Protein AF-A0A067RL85-F1 (afdb_monomer_lite)

Foldseek 3Di:
DDDDDDDDDADAPPDDDDPPPDDDDPPDPDPPVPPDALVNVVCCCVPPVVVPDDPPYDYDDDPDPSVDDDPLDQDDLPDDLVSNCVSCVVVVHDDDSVDDSVVD

Sequence (104 aa):
MLWEKTDYGSRWIACWFPSRCGTEACSEIGDYHGQMNSTNFEKWVREKMLQNLPPSSVVVLDNVPYHSVQADKAPSKYSVKSEMISWLQRHGVFCDPAMRKGQL

pLDDT: mean 71.79, std 23.24, range [24.53, 96.0]

InterPro domains:
  IPR036397 Ribonuclease H superfamily [G3DSA:3.30.420.10] (4-97)

Structure (mmCIF, N/CA/C/O backbone):
data_AF-A0A067RL85-F1
#
_entry.id   AF-A0A067RL85-F1
#
loop_
_atom_site.group_PDB
_atom_site.id
_atom_site.type_symbol
_atom_site.label_atom_id
_atom_site.label_alt_id
_atom_site.label_comp_id
_atom_site.label_asym_id
_atom_site.label_entity_id
_atom_site.label_seq_id
_atom_site.pdbx_PDB_ins_code
_atom_site.Cartn_x
_atom_site.Cartn_y
_atom_site.Cartn_z
_atom_site.occupancy
_atom_site.B_iso_or_equiv
_atom_site.auth_seq_id
_atom_site.auth_comp_id
_atom_site.auth_asym_id
_atom_site.auth_atom_id
_atom_site.pdbx_PDB_model_num
ATOM 1 N N . MET A 1 1 ? -21.111 18.782 11.150 1.00 24.53 1 MET A N 1
ATOM 2 C CA . MET A 1 1 ? -22.517 18.577 10.741 1.00 24.53 1 MET A 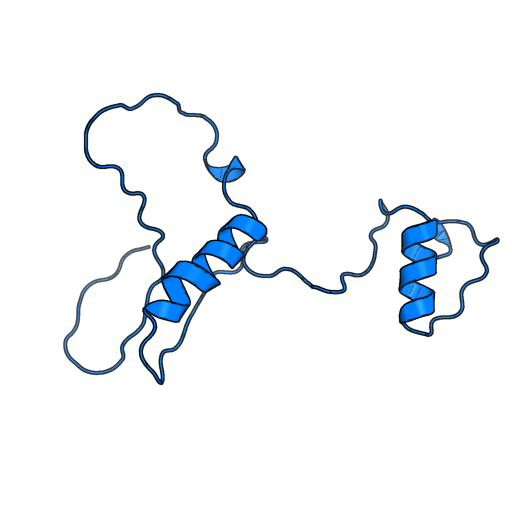CA 1
ATOM 3 C C . MET A 1 1 ? -23.321 18.353 12.023 1.00 24.53 1 MET A C 1
ATOM 5 O O . MET A 1 1 ? -22.821 17.638 12.882 1.00 24.53 1 MET A O 1
ATOM 9 N N . LEU A 1 2 ? -24.449 19.053 12.207 1.00 33.91 2 LEU A N 1
ATOM 10 C CA . LEU A 1 2 ? -25.366 18.909 13.358 1.00 33.91 2 LEU A CA 1
ATOM 11 C C . LEU A 1 2 ? -25.943 17.483 13.436 1.00 33.91 2 LEU A C 1
ATOM 13 O O . LEU A 1 2 ? -26.063 16.858 12.388 1.00 33.91 2 LEU A O 1
ATOM 17 N N . TRP A 1 3 ? -26.313 16.998 14.632 1.00 30.61 3 TRP A N 1
ATOM 18 C CA . TRP A 1 3 ? -27.711 16.682 15.002 1.00 30.61 3 TRP A CA 1
ATOM 19 C C . TRP A 1 3 ? -27.867 16.196 16.461 1.00 30.61 3 TRP A C 1
ATOM 21 O O . TRP A 1 3 ? -26.931 15.680 17.071 1.00 30.61 3 TRP A O 1
ATOM 31 N N . GLU A 1 4 ? -29.064 16.459 16.997 1.00 27.89 4 GLU A N 1
ATOM 32 C CA . GLU A 1 4 ? -29.550 16.308 18.379 1.00 27.89 4 GLU A CA 1
ATOM 33 C C . GLU A 1 4 ? -29.794 14.857 18.853 1.00 27.89 4 GLU A C 1
ATOM 35 O O . GLU A 1 4 ? -29.834 13.912 18.070 1.00 27.89 4 GLU A O 1
ATOM 40 N N . LYS A 1 5 ? -29.983 14.707 20.177 1.00 36.88 5 LYS A N 1
ATOM 41 C CA . LYS A 1 5 ? -30.340 13.466 20.893 1.00 36.88 5 LYS A CA 1
ATOM 42 C C . LYS A 1 5 ? -31.723 12.931 20.501 1.00 36.88 5 LYS A C 1
ATOM 44 O O . LYS A 1 5 ? -32.673 13.705 20.504 1.00 36.88 5 LYS A O 1
ATOM 49 N N . THR A 1 6 ? -31.868 11.602 20.459 1.00 37.25 6 THR A N 1
ATOM 50 C CA . THR A 1 6 ? -33.096 10.917 20.915 1.00 37.25 6 THR A CA 1
ATOM 51 C C . THR A 1 6 ? -32.797 9.587 21.616 1.00 37.25 6 THR A C 1
ATOM 53 O O . THR A 1 6 ? -31.825 8.898 21.304 1.00 37.25 6 THR A O 1
ATOM 56 N N . ASP A 1 7 ? -33.657 9.278 22.585 1.00 48.41 7 ASP A N 1
ATOM 57 C CA . ASP A 1 7 ? -33.704 8.108 23.463 1.00 48.41 7 ASP A CA 1
ATOM 58 C C . ASP A 1 7 ? -33.831 6.754 22.731 1.00 48.41 7 ASP A C 1
ATOM 60 O O . ASP A 1 7 ? -34.538 6.635 21.737 1.00 48.41 7 ASP A O 1
ATOM 64 N N . TYR A 1 8 ? -33.169 5.736 23.296 1.00 41.59 8 TYR A N 1
ATOM 65 C CA . TYR A 1 8 ? -33.234 4.292 23.007 1.00 41.59 8 TYR A CA 1
ATOM 66 C C . TYR A 1 8 ? -33.001 3.789 21.563 1.00 41.59 8 TYR A C 1
ATOM 68 O O . TYR A 1 8 ? -33.853 3.856 20.687 1.00 41.59 8 TYR A O 1
ATOM 76 N N . GLY A 1 9 ? -31.895 3.046 21.399 1.00 42.91 9 GLY A N 1
ATOM 77 C CA . GLY A 1 9 ? -31.932 1.817 20.597 1.00 42.91 9 GLY A CA 1
ATOM 78 C C . GLY A 1 9 ? -31.312 1.834 19.200 1.00 42.91 9 GLY A C 1
ATOM 79 O O . GLY A 1 9 ? -31.847 1.179 18.321 1.00 42.91 9 GLY A O 1
ATOM 80 N N . SER A 1 10 ? -30.186 2.515 18.974 1.00 38.88 10 SER A N 1
ATOM 81 C CA . SER A 1 10 ? -29.195 2.169 17.931 1.00 38.88 10 SER A CA 1
ATOM 82 C C . SER A 1 10 ? -27.930 2.977 18.191 1.00 38.88 10 SER A C 1
ATOM 84 O O . SER A 1 10 ? -27.902 4.193 18.014 1.00 38.88 10 SER A O 1
ATOM 86 N N . ARG A 1 11 ? -26.894 2.314 18.708 1.00 41.62 11 ARG A N 1
ATOM 87 C CA . ARG A 1 11 ? -25.649 2.967 19.118 1.00 41.62 11 ARG A CA 1
ATOM 88 C C . ARG A 1 11 ? -24.794 3.237 17.877 1.00 41.62 11 ARG A C 1
ATOM 90 O O . ARG A 1 11 ? -23.938 2.438 17.522 1.00 41.62 11 ARG A O 1
AT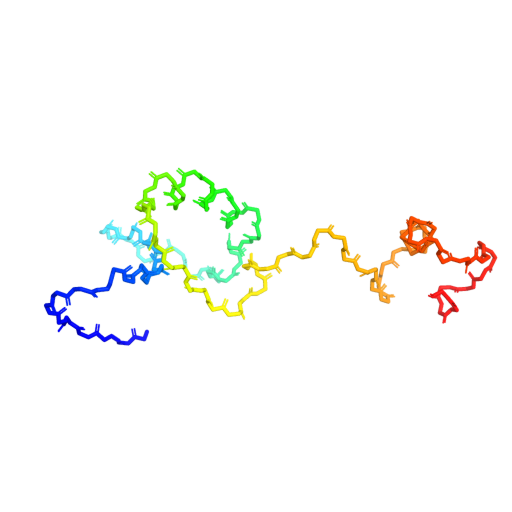OM 97 N N . TRP A 1 12 ? -25.051 4.357 17.213 1.00 37.91 12 TRP A N 1
ATOM 98 C CA . TRP A 1 12 ? -24.181 4.889 16.168 1.00 37.91 12 TRP A CA 1
ATOM 99 C C . TRP A 1 12 ? -22.990 5.580 16.828 1.00 37.91 12 TRP A C 1
ATOM 101 O O . TRP A 1 12 ? -23.170 6.512 17.612 1.00 37.91 12 TRP A O 1
ATOM 111 N N . ILE A 1 13 ? -21.767 5.136 16.533 1.00 45.88 13 ILE A N 1
ATOM 112 C CA . ILE A 1 13 ? -20.578 5.917 16.877 1.00 45.88 13 ILE A CA 1
ATOM 113 C C . ILE A 1 13 ? -20.334 6.871 15.714 1.00 45.88 13 ILE A C 1
ATOM 115 O O . ILE A 1 13 ? -19.748 6.498 14.702 1.00 45.88 13 ILE A O 1
ATOM 119 N N . ALA A 1 14 ? -20.799 8.111 15.860 1.00 38.94 14 ALA A N 1
ATOM 120 C CA . ALA A 1 14 ? -20.278 9.206 15.060 1.00 38.94 14 ALA A CA 1
ATOM 121 C C . ALA A 1 14 ? -18.828 9.440 15.507 1.00 38.94 14 ALA A C 1
ATOM 123 O O . ALA A 1 14 ? -18.575 9.950 16.601 1.00 38.94 14 ALA A O 1
ATOM 124 N N . CYS A 1 15 ? -17.865 9.005 14.696 1.00 46.91 15 CYS A N 1
ATOM 125 C CA . CYS A 1 15 ? -16.454 9.258 14.954 1.00 46.91 15 CYS A CA 1
ATOM 126 C C . CYS A 1 15 ? -16.138 10.734 14.689 1.00 46.91 15 CYS A C 1
ATOM 128 O O . CYS A 1 15 ? -15.734 11.110 13.595 1.00 46.91 15 CYS A O 1
ATOM 130 N N . TRP A 1 16 ? -16.304 11.576 15.709 1.00 43.38 16 TRP A N 1
ATOM 131 C CA . TRP A 1 16 ? -15.607 12.856 15.778 1.00 43.38 16 TRP A CA 1
ATOM 132 C C . TRP A 1 16 ? -14.235 12.621 16.416 1.00 43.38 16 TRP A C 1
ATOM 134 O O . TRP A 1 16 ? -14.148 12.099 17.529 1.00 43.38 16 TRP A O 1
ATOM 144 N N . PHE A 1 17 ? -13.159 12.982 15.710 1.00 47.12 17 PHE A N 1
ATOM 145 C CA . PHE A 1 17 ? -11.830 13.091 16.312 1.00 47.12 17 PHE A CA 1
ATOM 146 C C . PHE A 1 17 ? -11.903 14.166 17.408 1.00 47.12 17 PHE A C 1
ATOM 148 O O . PHE A 1 17 ? -12.186 15.319 17.083 1.00 47.12 17 PHE A O 1
ATOM 155 N N . PRO A 1 18 ? -11.650 13.852 18.693 1.00 36.56 18 PRO A N 1
ATOM 156 C CA . PRO A 1 18 ? -11.552 14.894 19.692 1.00 36.56 18 PRO A CA 1
ATOM 157 C C . PRO A 1 18 ? -10.246 15.649 19.451 1.00 36.56 18 PRO A C 1
ATOM 159 O O . PRO A 1 18 ? -9.170 15.179 19.824 1.00 36.56 18 PRO A O 1
ATOM 162 N N . SER A 1 19 ? -10.334 16.852 18.882 1.00 40.59 19 SER A N 1
ATOM 163 C CA . SER A 1 19 ? -9.364 17.892 19.210 1.00 40.59 19 SER A CA 1
ATOM 164 C C . SER A 1 19 ? -9.519 18.135 20.703 1.00 40.59 19 SER A C 1
ATOM 166 O O . SER A 1 19 ? -10.439 18.822 21.144 1.00 40.59 19 SER A O 1
ATOM 168 N N . ARG A 1 20 ? -8.643 17.545 21.516 1.00 36.72 20 ARG A N 1
ATOM 169 C CA . ARG A 1 20 ? -8.476 18.001 22.893 1.00 36.72 20 ARG A CA 1
ATOM 170 C C . ARG A 1 20 ? -7.8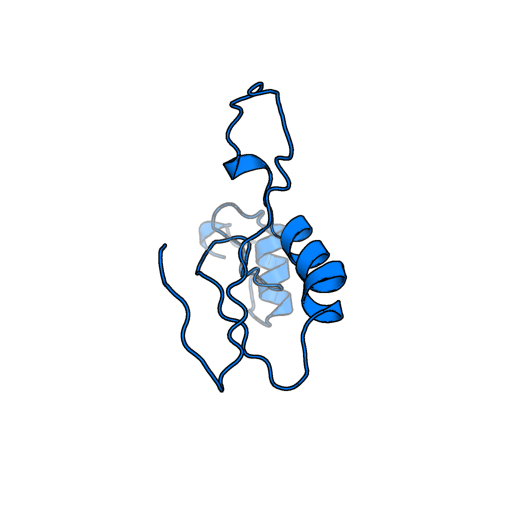02 19.374 22.822 1.00 36.72 20 ARG A C 1
ATOM 172 O O . ARG A 1 20 ? -6.604 19.480 23.030 1.00 36.72 20 ARG A O 1
ATOM 179 N N . CYS A 1 21 ? -8.568 20.410 22.492 1.00 34.38 21 CYS A N 1
ATOM 180 C CA . CYS A 1 21 ? -8.181 21.788 22.752 1.00 34.38 21 CYS A CA 1
ATOM 181 C C . CYS A 1 21 ? -8.832 22.177 24.079 1.00 34.38 21 CYS A C 1
ATOM 183 O O . CYS A 1 21 ? -9.946 22.693 24.132 1.00 34.38 21 CYS A O 1
ATOM 185 N N . GLY A 1 22 ? -8.171 21.788 25.168 1.00 37.59 22 GLY A N 1
ATOM 186 C CA . GLY A 1 22 ? -8.422 22.358 26.480 1.00 37.59 22 GLY A CA 1
ATOM 187 C C . GLY A 1 22 ? -7.521 23.574 26.627 1.00 37.59 22 GLY A C 1
ATOM 188 O O . GLY A 1 22 ? -6.310 23.404 26.669 1.00 37.59 22 GLY A O 1
ATOM 189 N N . THR A 1 23 ? -8.146 24.751 26.674 1.00 37.78 23 THR A N 1
ATOM 190 C CA . THR A 1 23 ? -7.634 26.034 27.190 1.00 37.78 23 THR A CA 1
ATOM 191 C C . THR A 1 23 ? -6.337 26.601 26.587 1.00 37.78 23 THR A C 1
ATOM 193 O O . THR A 1 23 ? -5.245 26.108 26.833 1.00 37.78 23 THR A O 1
ATOM 196 N N . GLU A 1 24 ? -6.513 27.737 25.898 1.00 41.00 24 GLU A N 1
ATOM 197 C CA . GLU A 1 24 ? -5.584 28.880 25.814 1.00 41.00 24 GLU A CA 1
ATOM 198 C C . GLU A 1 24 ? -4.217 28.669 25.136 1.00 41.00 24 GLU A C 1
ATOM 200 O O . GLU A 1 24 ? -3.188 28.580 25.791 1.00 41.00 24 GLU A O 1
ATOM 205 N N . ALA A 1 25 ? -4.215 28.698 23.797 1.00 29.67 25 ALA A N 1
ATOM 206 C CA . ALA A 1 25 ? -3.283 29.480 22.966 1.00 29.67 25 ALA A CA 1
ATOM 207 C C . ALA A 1 25 ? -3.612 29.248 21.480 1.00 29.67 25 ALA A C 1
ATOM 209 O O . ALA A 1 25 ? -3.376 28.176 20.927 1.00 29.67 25 ALA A O 1
ATOM 210 N N . CYS A 1 26 ? -4.178 30.261 20.819 1.00 43.06 26 CYS A N 1
ATOM 211 C CA . CYS A 1 26 ? -4.276 30.308 19.361 1.00 43.06 26 CYS A CA 1
ATOM 212 C C . CYS A 1 26 ? -2.918 30.757 18.804 1.00 43.06 26 CYS A C 1
ATOM 214 O O . CYS A 1 26 ? -2.665 31.946 18.641 1.00 43.06 26 CYS A O 1
ATOM 216 N N . SER A 1 27 ? -2.028 29.798 18.581 1.00 40.00 27 SER A N 1
ATOM 217 C CA . SER A 1 27 ? -0.764 29.955 17.852 1.00 40.00 27 SER A CA 1
ATOM 218 C C . SER A 1 27 ? -0.260 28.530 17.615 1.00 40.00 27 SER A C 1
ATOM 220 O O . SER A 1 27 ? 0.176 27.884 18.556 1.00 40.00 27 SER A O 1
ATOM 222 N N . GLU A 1 28 ? -0.430 27.896 16.462 1.00 38.31 28 GLU A N 1
ATOM 223 C CA . GLU A 1 28 ? -0.123 28.370 15.119 1.00 38.31 28 GLU A CA 1
ATOM 224 C C . GLU A 1 28 ? -1.217 27.934 14.134 1.00 38.31 28 GLU A C 1
ATOM 226 O O . GLU A 1 28 ? -1.596 26.765 14.052 1.00 38.31 28 GLU A O 1
ATOM 231 N N . ILE A 1 29 ? -1.706 28.893 13.348 1.00 42.00 29 ILE A N 1
ATOM 232 C CA . ILE A 1 29 ? -2.545 28.668 12.169 1.00 42.00 29 ILE A CA 1
ATOM 233 C C . ILE A 1 29 ? -1.617 28.143 11.063 1.00 42.00 29 ILE A C 1
ATOM 235 O O . ILE A 1 29 ? -1.232 28.861 10.146 1.00 42.00 29 ILE A O 1
ATOM 239 N N . GLY A 1 30 ? -1.172 26.900 11.208 1.00 38.75 30 GLY A N 1
ATOM 240 C CA . GLY A 1 30 ? -0.495 26.138 10.170 1.00 38.75 30 GLY A CA 1
ATOM 241 C C . GLY A 1 30 ? -1.446 25.047 9.717 1.00 38.75 30 GLY A C 1
ATOM 242 O O . GLY A 1 30 ? -1.762 24.170 10.512 1.00 38.75 30 GLY A O 1
ATOM 243 N N . ASP A 1 31 ? -1.945 25.165 8.488 1.00 38.81 31 ASP A N 1
ATOM 244 C CA . ASP A 1 31 ? -2.739 24.179 7.746 1.00 38.81 31 ASP A CA 1
ATOM 245 C C . ASP A 1 31 ? -2.899 22.806 8.443 1.00 38.81 31 ASP A C 1
ATOM 247 O O . ASP A 1 31 ? -2.089 21.885 8.294 1.00 38.81 31 ASP A O 1
ATOM 251 N N . TYR A 1 32 ? -3.980 22.672 9.219 1.00 47.84 32 TYR A N 1
ATOM 252 C CA . TYR A 1 32 ? -4.311 21.452 9.958 1.00 47.84 32 TYR A CA 1
ATOM 253 C C . TYR A 1 32 ? -4.602 20.265 9.018 1.00 47.84 32 TYR A C 1
ATOM 255 O O . TYR A 1 32 ? -4.608 19.115 9.462 1.00 47.84 32 TYR A O 1
ATOM 263 N N . HIS A 1 33 ? -4.799 20.505 7.713 1.00 51.22 33 HIS A N 1
ATOM 264 C CA . HIS A 1 33 ? -4.983 19.444 6.724 1.00 51.22 33 HIS A CA 1
ATOM 265 C C . HIS A 1 33 ? -3.687 18.676 6.421 1.00 51.22 33 HIS A C 1
ATOM 267 O O . HIS A 1 33 ? -3.754 17.596 5.837 1.00 51.22 33 HIS A O 1
ATOM 273 N N . GLY A 1 34 ? -2.521 19.167 6.857 1.00 52.19 34 GLY A N 1
ATOM 274 C CA . GLY A 1 34 ? -1.233 18.497 6.654 1.00 52.19 34 GLY A CA 1
ATOM 275 C C . GLY A 1 34 ? -0.880 17.405 7.675 1.00 52.19 34 GLY A C 1
ATOM 276 O O . GLY A 1 34 ? 0.021 16.608 7.420 1.00 52.19 34 GLY A O 1
ATOM 277 N N . GLN A 1 35 ? -1.551 17.343 8.833 1.00 59.31 35 GLN A N 1
ATOM 278 C CA . GLN A 1 35 ? -1.109 16.479 9.946 1.00 59.31 35 GLN A CA 1
ATOM 279 C C . GLN A 1 35 ? -1.770 15.089 9.980 1.00 59.31 35 GLN A C 1
ATOM 281 O O . GLN A 1 35 ? -1.241 14.169 10.615 1.00 59.31 35 GLN A O 1
ATOM 286 N N . MET A 1 36 ? -2.897 14.897 9.285 1.00 69.88 36 MET A N 1
ATOM 287 C CA . MET A 1 36 ? -3.601 13.613 9.258 1.00 69.88 36 MET A CA 1
ATOM 288 C C . MET A 1 36 ? -3.271 12.817 7.993 1.00 69.88 36 MET A C 1
ATOM 290 O O . MET A 1 36 ? -3.556 13.242 6.877 1.00 69.88 36 MET A O 1
ATOM 294 N N . ASN A 1 37 ? -2.682 11.635 8.174 1.00 82.12 37 ASN A N 1
ATOM 295 C CA . ASN A 1 37 ? -2.356 10.696 7.103 1.00 82.12 37 ASN A CA 1
ATOM 296 C C . ASN A 1 37 ? -2.866 9.287 7.441 1.00 82.12 37 ASN A C 1
ATOM 298 O O . ASN A 1 37 ? -3.340 9.027 8.550 1.00 82.12 37 ASN A O 1
ATOM 302 N N . SER A 1 38 ? -2.760 8.370 6.480 1.00 82.69 38 SER A N 1
ATOM 303 C CA . SER A 1 38 ? -3.237 6.994 6.630 1.00 82.69 38 SER A CA 1
ATOM 304 C C . SER A 1 38 ? -2.603 6.252 7.803 1.00 82.69 38 SER A C 1
ATOM 306 O O . SER A 1 38 ? -3.292 5.515 8.499 1.00 82.69 38 SER A O 1
ATOM 308 N N . THR A 1 39 ? -1.314 6.474 8.062 1.00 85.94 39 THR A N 1
ATOM 309 C CA . THR A 1 39 ? -0.580 5.827 9.157 1.00 85.94 39 THR A CA 1
ATOM 310 C C . THR A 1 39 ? -1.117 6.264 10.518 1.00 85.94 39 THR A C 1
ATOM 312 O O . THR A 1 39 ? -1.371 5.435 11.392 1.00 85.94 39 THR A O 1
ATOM 315 N N . ASN A 1 40 ? -1.339 7.569 10.694 1.00 83.69 40 ASN A N 1
ATOM 316 C CA . ASN A 1 40 ? -1.909 8.120 11.923 1.00 83.69 40 ASN A CA 1
ATOM 317 C C . ASN A 1 40 ? -3.354 7.645 12.123 1.00 83.69 40 ASN A C 1
ATOM 319 O O . ASN A 1 40 ? -3.735 7.288 13.240 1.00 83.69 40 ASN A O 1
ATOM 323 N N . PHE A 1 41 ? -4.136 7.589 11.040 1.00 85.38 41 PHE A N 1
ATOM 324 C CA . PHE A 1 41 ? -5.491 7.047 11.064 1.00 85.38 41 PHE A CA 1
ATOM 325 C C . PHE A 1 41 ? -5.505 5.580 11.501 1.00 85.38 41 PHE A C 1
ATOM 327 O O . PHE A 1 41 ? -6.203 5.226 12.449 1.00 85.38 41 PHE A O 1
ATOM 334 N N . GLU A 1 42 ? -4.690 4.739 10.867 1.00 87.62 42 GLU A N 1
ATOM 335 C CA . GLU A 1 42 ? -4.601 3.315 11.173 1.00 87.62 42 GLU A CA 1
ATOM 336 C C . GLU A 1 42 ? -4.198 3.072 12.632 1.00 87.62 42 GLU A C 1
ATOM 338 O O . GLU A 1 42 ? -4.825 2.266 13.328 1.00 87.62 42 GLU A O 1
ATOM 343 N N . LYS A 1 43 ? -3.192 3.808 13.123 1.00 86.94 43 LYS A N 1
ATOM 344 C CA . LYS A 1 43 ? -2.762 3.737 14.522 1.00 86.94 43 LYS A CA 1
ATOM 345 C C . LYS A 1 43 ? -3.912 4.065 15.472 1.00 86.94 43 LYS A C 1
ATOM 347 O O . LYS A 1 43 ? -4.169 3.316 16.412 1.00 86.94 43 LYS A O 1
ATOM 352 N N . TRP A 1 44 ? -4.638 5.150 15.211 1.00 86.81 44 TRP A N 1
ATOM 353 C CA . TRP A 1 44 ? -5.782 5.546 16.029 1.00 86.81 44 TRP A CA 1
ATOM 354 C C . TRP A 1 44 ? -6.912 4.505 16.000 1.00 86.81 44 TRP A C 1
ATOM 356 O O . TRP A 1 44 ? -7.457 4.170 17.055 1.00 86.81 44 TRP A O 1
ATOM 366 N N . VAL A 1 45 ? -7.224 3.937 14.829 1.00 88.19 45 VAL A N 1
ATOM 367 C CA . VAL A 1 45 ? -8.239 2.881 14.706 1.00 88.19 45 VAL A CA 1
ATOM 368 C C . VAL A 1 45 ? -7.858 1.676 15.570 1.00 88.19 45 VAL A C 1
ATOM 370 O O . VAL A 1 45 ? -8.659 1.226 16.390 1.00 88.19 45 VAL A O 1
ATOM 373 N N . ARG A 1 46 ? -6.619 1.188 15.446 1.00 88.06 46 ARG A N 1
ATOM 374 C CA . ARG A 1 46 ? -6.134 0.000 16.168 1.00 88.06 46 ARG A CA 1
ATOM 375 C C . ARG A 1 46 ? -6.040 0.215 17.678 1.00 88.06 46 ARG A C 1
ATOM 377 O O . ARG A 1 46 ? -6.472 -0.639 18.452 1.00 88.06 46 ARG A O 1
ATOM 384 N N . GLU A 1 47 ? -5.463 1.339 18.097 1.00 87.38 47 GLU A N 1
ATOM 385 C CA . GLU A 1 47 ? -5.110 1.579 19.500 1.00 87.38 47 GLU A CA 1
ATOM 386 C C . GLU A 1 47 ? -6.240 2.206 20.318 1.00 87.38 47 GLU A C 1
ATOM 388 O O . GLU A 1 47 ? -6.266 2.049 21.539 1.00 87.38 47 GLU A O 1
ATOM 393 N N . LYS A 1 48 ? -7.147 2.960 19.684 1.00 82.88 48 LYS A N 1
ATOM 394 C CA . LYS A 1 48 ? -8.188 3.727 20.384 1.00 82.88 48 LYS A CA 1
ATOM 395 C C . LYS A 1 48 ? -9.583 3.301 19.977 1.00 82.88 48 LYS A C 1
ATOM 397 O O . LYS A 1 48 ? -10.385 3.001 20.853 1.00 82.88 48 LYS A O 1
ATOM 402 N N . MET A 1 49 ? -9.885 3.261 18.685 1.00 86.75 49 MET A N 1
ATOM 403 C CA . MET A 1 49 ? -11.254 3.010 18.241 1.00 86.75 49 MET A CA 1
ATOM 404 C C . MET A 1 49 ? -11.699 1.574 18.536 1.00 86.75 49 MET A C 1
ATOM 406 O O . MET A 1 49 ? -12.680 1.376 19.246 1.00 86.75 49 MET A O 1
ATOM 410 N N . LEU A 1 50 ? -10.953 0.579 18.045 1.00 86.75 50 LEU A N 1
ATOM 411 C CA . LEU A 1 50 ? -11.321 -0.835 18.168 1.00 86.75 50 LEU A CA 1
ATOM 412 C C . LEU A 1 50 ? -11.341 -1.316 19.624 1.00 86.75 50 LEU A C 1
ATOM 414 O O . LEU A 1 50 ? -12.194 -2.117 19.984 1.00 86.75 50 LEU A O 1
ATOM 418 N N . GLN A 1 51 ? -10.458 -0.784 20.474 1.00 83.69 51 GLN A N 1
ATOM 419 C CA . GLN A 1 51 ? -10.416 -1.122 21.905 1.00 83.69 51 GLN A CA 1
ATOM 420 C C . GLN A 1 51 ? -11.656 -0.645 22.674 1.00 83.69 51 GLN A C 1
ATOM 422 O O . GLN A 1 51 ? -11.973 -1.186 23.728 1.00 83.69 51 GLN A O 1
ATOM 427 N N . ASN A 1 52 ? -12.350 0.375 22.163 1.00 82.00 52 ASN A N 1
ATOM 428 C CA . ASN A 1 52 ? -13.517 0.976 22.809 1.00 82.00 52 ASN A CA 1
ATOM 429 C C . ASN A 1 52 ? -14.825 0.683 22.058 1.00 82.00 52 ASN A C 1
ATOM 431 O O . ASN A 1 52 ? -15.866 1.224 22.431 1.00 82.00 52 ASN A O 1
ATOM 435 N N . LEU A 1 53 ? -14.785 -0.140 21.003 1.00 85.12 53 LEU A N 1
ATOM 436 C CA . LEU A 1 53 ? -15.941 -0.445 20.167 1.00 85.12 53 LEU A CA 1
ATOM 437 C C . LEU A 1 53 ? -16.746 -1.602 20.783 1.00 85.12 53 LEU A C 1
ATOM 439 O O . LEU A 1 53 ? -16.238 -2.723 20.856 1.00 85.12 53 LEU A O 1
ATOM 443 N N . PRO A 1 54 ? -18.003 -1.381 21.212 1.00 87.81 54 PRO A N 1
ATOM 444 C CA . PRO A 1 54 ? -18.845 -2.467 21.697 1.00 87.81 54 PRO A CA 1
ATOM 445 C C . PRO A 1 54 ? -19.127 -3.500 20.594 1.00 87.81 54 PRO A C 1
ATOM 447 O O . PRO A 1 54 ? -19.170 -3.135 19.411 1.00 87.81 54 PRO A O 1
ATOM 450 N N . PRO A 1 55 ? -19.408 -4.766 20.950 1.00 87.19 55 PRO A N 1
ATOM 451 C CA . PRO A 1 55 ? -19.892 -5.756 19.993 1.00 87.19 55 PRO A CA 1
ATOM 452 C C . PRO A 1 55 ? -21.122 -5.255 19.222 1.00 87.19 55 PRO A C 1
ATOM 454 O O . PRO A 1 55 ? -21.930 -4.495 19.757 1.00 87.19 55 PRO A O 1
ATOM 457 N N . SER A 1 56 ? -21.265 -5.697 17.970 1.00 88.88 56 SER A N 1
ATOM 458 C CA . SER A 1 56 ? -22.391 -5.341 17.087 1.00 88.88 56 SER A CA 1
ATOM 459 C C . SER A 1 56 ? -22.539 -3.838 16.803 1.00 88.88 56 SER A C 1
ATOM 461 O O . SER A 1 56 ? -23.642 -3.353 16.558 1.00 88.88 56 SER A O 1
ATOM 463 N N . SER A 1 57 ? -21.434 -3.093 16.826 1.00 85.00 57 SER A N 1
ATOM 464 C CA . SER A 1 57 ? -21.419 -1.682 16.431 1.00 85.00 57 SER A CA 1
ATOM 465 C C . SER A 1 57 ? -21.234 -1.527 14.922 1.00 85.00 57 SER A C 1
ATOM 467 O O . SER A 1 57 ? -20.486 -2.280 14.299 1.00 85.00 57 SER A O 1
ATOM 469 N N . VAL A 1 58 ? -21.866 -0.503 14.348 1.00 86.81 58 VAL A N 1
ATOM 470 C CA . VAL A 1 58 ? -21.663 -0.096 12.952 1.00 86.81 58 VAL A CA 1
ATOM 471 C C . VAL A 1 58 ? -20.793 1.153 12.924 1.00 86.81 58 VAL A C 1
ATOM 473 O O . VAL A 1 58 ? -21.050 2.121 13.641 1.00 86.81 58 VAL A O 1
ATOM 476 N N . VAL A 1 59 ? -19.763 1.119 12.084 1.00 85.56 59 VAL A N 1
ATOM 477 C CA . VAL A 1 59 ? -18.840 2.231 11.863 1.00 85.56 59 VAL A CA 1
ATOM 478 C C . VAL A 1 59 ? -19.135 2.834 10.499 1.00 85.56 59 VAL A C 1
ATOM 480 O O . VAL A 1 59 ? -19.085 2.133 9.492 1.00 85.56 59 VAL A O 1
ATOM 483 N N . VAL A 1 60 ? -19.423 4.133 10.471 1.00 83.00 60 VAL A N 1
ATOM 484 C CA . VAL A 1 60 ? -19.633 4.899 9.239 1.00 83.00 60 VAL A CA 1
ATOM 485 C C . VAL A 1 60 ? -18.564 5.983 9.180 1.00 83.00 60 VAL A C 1
ATOM 487 O O . VAL A 1 60 ? -18.434 6.773 10.114 1.00 83.00 60 VAL A O 1
ATOM 490 N N . LEU A 1 61 ? -17.787 5.991 8.100 1.00 83.88 61 LEU A N 1
ATOM 491 C CA . LEU A 1 61 ? -16.730 6.966 7.831 1.00 83.88 61 LEU A CA 1
ATOM 492 C C . LEU A 1 61 ? -17.093 7.752 6.571 1.00 83.88 61 LEU A C 1
ATOM 494 O O . LEU A 1 61 ? -17.759 7.222 5.678 1.00 83.88 61 LEU A O 1
ATOM 498 N N . ASP A 1 62 ? -16.662 9.006 6.493 1.00 79.94 62 ASP A N 1
ATOM 499 C CA . ASP A 1 62 ? -16.727 9.776 5.258 1.00 79.94 62 ASP A CA 1
ATOM 500 C C . ASP A 1 62 ? -15.660 9.304 4.253 1.00 79.94 62 ASP A C 1
ATOM 502 O O . ASP A 1 62 ? -14.714 8.580 4.574 1.00 79.94 62 ASP A O 1
ATOM 506 N N . ASN A 1 63 ? -15.831 9.677 2.985 1.00 83.00 63 ASN A N 1
ATOM 507 C CA . ASN A 1 63 ? -14.900 9.298 1.926 1.00 83.00 63 ASN A CA 1
ATOM 508 C C . ASN A 1 63 ? -13.747 10.308 1.830 1.00 83.00 63 ASN A C 1
ATOM 510 O O . ASN A 1 63 ? -13.729 11.152 0.931 1.00 83.00 63 ASN A O 1
ATOM 514 N N . VAL A 1 64 ? -12.790 10.228 2.756 1.00 77.69 64 VAL A N 1
ATOM 515 C CA . VAL A 1 64 ? -11.544 11.010 2.704 1.00 77.69 64 VAL A CA 1
ATOM 516 C C . VAL A 1 64 ? -10.334 10.122 2.382 1.00 77.69 64 VAL A C 1
ATOM 518 O O . VAL A 1 64 ? -10.289 8.962 2.802 1.00 77.69 64 VAL A O 1
ATOM 521 N N . PRO A 1 65 ? -9.317 10.636 1.656 1.00 75.06 65 PRO A N 1
ATOM 522 C CA . PRO A 1 65 ? -8.258 9.805 1.068 1.00 75.06 65 PRO A CA 1
ATOM 523 C C . PRO A 1 65 ? -7.445 8.966 2.062 1.00 75.06 65 PRO A C 1
ATOM 525 O O . PRO A 1 65 ? -6.875 7.948 1.685 1.00 75.06 65 PRO A O 1
ATOM 528 N N . TYR A 1 66 ? -7.371 9.386 3.325 1.00 76.94 66 TYR A N 1
ATOM 529 C CA . TYR A 1 66 ? -6.628 8.682 4.371 1.00 76.94 66 TYR A CA 1
ATOM 530 C C . TYR A 1 66 ? -7.454 7.622 5.118 1.00 76.94 66 TYR A C 1
ATOM 532 O O . TYR A 1 66 ? -6.865 6.828 5.848 1.00 76.94 66 TYR A O 1
ATOM 540 N N . HIS A 1 67 ? -8.781 7.571 4.944 1.00 77.56 67 HIS A N 1
ATOM 541 C CA . HIS A 1 67 ? -9.620 6.518 5.538 1.00 77.56 67 HIS A CA 1
ATOM 542 C C . HIS A 1 67 ? -9.572 5.205 4.759 1.00 77.56 67 HIS A C 1
ATOM 544 O O . HIS A 1 67 ? -9.803 4.145 5.334 1.00 77.56 67 HIS A O 1
ATOM 550 N N . SER A 1 68 ? -9.252 5.266 3.466 1.00 78.94 68 SER A N 1
ATOM 551 C CA . SER A 1 68 ? -9.188 4.098 2.591 1.00 78.94 68 SER A CA 1
ATOM 552 C C . SER A 1 68 ? -7.872 4.088 1.826 1.00 78.94 68 SER A C 1
ATOM 554 O O . SER A 1 68 ? -7.713 4.787 0.827 1.00 78.94 68 SER A O 1
ATOM 556 N N . VAL A 1 69 ? -6.924 3.270 2.284 1.00 81.62 69 VAL A N 1
ATOM 557 C CA . VAL A 1 69 ? -5.691 2.988 1.541 1.00 81.62 69 VAL A CA 1
ATOM 558 C C . VAL A 1 69 ? -5.805 1.623 0.890 1.00 81.62 69 VAL A C 1
ATOM 560 O O . VAL A 1 69 ? -6.065 0.621 1.551 1.00 81.62 69 VAL A O 1
ATOM 563 N N . GLN A 1 70 ? -5.586 1.580 -0.421 1.00 83.62 70 GLN A N 1
ATOM 564 C CA . GLN A 1 70 ? -5.484 0.322 -1.146 1.00 83.62 70 GLN A CA 1
ATOM 565 C C . GLN A 1 70 ? -4.117 -0.311 -0.865 1.00 83.62 70 GLN A C 1
ATOM 567 O O . GLN A 1 70 ? -3.089 0.270 -1.207 1.00 83.62 70 GLN A O 1
ATOM 572 N N . ALA A 1 71 ? -4.116 -1.498 -0.252 1.00 82.69 71 ALA A N 1
ATOM 573 C CA . ALA A 1 71 ? -2.891 -2.210 0.116 1.00 82.69 71 ALA A CA 1
ATOM 574 C C . ALA A 1 71 ? -2.036 -2.598 -1.105 1.00 82.69 71 ALA A C 1
ATOM 576 O O . ALA A 1 71 ? -0.818 -2.461 -1.066 1.00 82.69 71 ALA A O 1
ATOM 577 N N . ASP A 1 72 ? -2.673 -3.026 -2.199 1.00 88.56 72 ASP A N 1
ATOM 578 C CA . ASP A 1 72 ? -2.005 -3.327 -3.472 1.00 88.56 72 ASP A CA 1
ATOM 579 C C . ASP A 1 72 ? -2.507 -2.386 -4.572 1.00 88.56 72 ASP A C 1
ATOM 581 O O . ASP A 1 72 ? -3.304 -2.746 -5.441 1.00 88.56 72 ASP A O 1
ATOM 585 N N . LYS A 1 73 ? -2.124 -1.111 -4.462 1.00 89.62 73 LYS A N 1
ATOM 586 C CA . LYS A 1 73 ? -2.526 -0.075 -5.413 1.00 89.62 73 LYS A CA 1
ATOM 587 C C . LYS A 1 73 ? -1.784 -0.246 -6.736 1.00 89.62 73 LYS A C 1
ATOM 589 O O . LYS A 1 73 ? -0.560 -0.358 -6.750 1.00 89.62 73 LYS A O 1
ATOM 594 N N . ALA A 1 74 ? -2.522 -0.179 -7.843 1.00 92.31 74 ALA A N 1
ATOM 595 C CA . ALA A 1 74 ? -1.914 -0.133 -9.165 1.00 92.31 74 ALA A CA 1
ATOM 596 C C . ALA A 1 74 ? -0.999 1.103 -9.303 1.00 92.31 74 ALA A C 1
ATOM 598 O O . ALA A 1 74 ? -1.362 2.201 -8.854 1.00 92.31 74 ALA A O 1
ATOM 599 N N . PRO A 1 75 ? 0.177 0.950 -9.925 1.00 93.19 75 PRO A N 1
ATOM 600 C CA . PRO A 1 75 ? 1.117 2.039 -10.106 1.00 93.19 75 PRO A CA 1
ATOM 601 C C . PRO A 1 75 ? 0.511 3.119 -11.005 1.00 93.19 75 PRO A C 1
ATOM 603 O O . PRO A 1 75 ? -0.293 2.857 -11.898 1.00 93.19 75 PRO A O 1
ATOM 606 N N . SER A 1 76 ? 0.888 4.370 -10.758 1.00 92.50 76 SER A N 1
ATOM 607 C CA . SER A 1 76 ? 0.384 5.513 -11.522 1.00 92.50 76 SER A CA 1
ATOM 608 C C . SER A 1 76 ? 1.284 5.823 -12.720 1.00 92.50 76 SER A C 1
ATOM 610 O O . SER A 1 76 ? 2.436 5.395 -12.776 1.00 92.50 76 SER A O 1
ATOM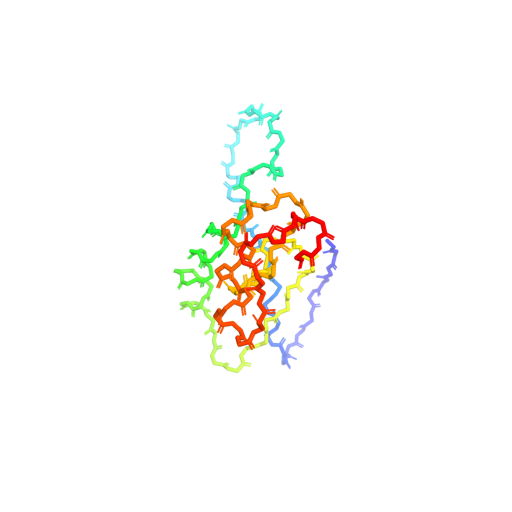 612 N N . LYS A 1 77 ? 0.836 6.701 -13.629 1.00 90.50 77 LYS A N 1
ATOM 613 C CA . LYS A 1 77 ? 1.698 7.243 -14.701 1.00 90.50 77 LYS A CA 1
ATOM 614 C C . LYS A 1 77 ? 2.968 7.938 -14.185 1.00 90.50 77 LYS A C 1
ATOM 616 O O . LYS A 1 77 ? 3.900 8.168 -14.955 1.00 90.50 77 LYS A O 1
ATOM 621 N N . TYR A 1 78 ? 3.026 8.277 -12.896 1.00 92.94 78 TYR A N 1
ATOM 622 C CA . TYR A 1 78 ? 4.192 8.865 -12.239 1.00 92.94 78 TYR A CA 1
ATOM 623 C C . TYR A 1 78 ? 5.100 7.821 -11.567 1.00 92.94 78 TYR A C 1
ATOM 625 O O . TYR A 1 78 ? 6.271 8.125 -11.364 1.00 92.94 78 TYR A O 1
ATOM 633 N N . SER A 1 79 ? 4.628 6.591 -11.322 1.00 93.38 79 SER A N 1
ATOM 634 C CA . SER A 1 79 ? 5.410 5.500 -10.711 1.00 93.38 79 SER A CA 1
ATOM 635 C C . SER A 1 79 ? 6.652 5.150 -11.529 1.00 93.38 79 SER A C 1
ATOM 637 O O . SER A 1 79 ? 6.712 5.391 -12.736 1.00 93.38 79 SER A O 1
ATOM 639 N N . VAL A 1 80 ? 7.677 4.588 -10.895 1.00 94.69 80 VAL A N 1
ATOM 640 C CA . VAL A 1 80 ? 8.901 4.202 -11.613 1.00 94.69 80 VAL A CA 1
ATOM 641 C C . VAL A 1 80 ? 8.657 2.950 -12.464 1.00 94.69 80 VAL A C 1
ATOM 643 O O . VAL A 1 80 ? 7.848 2.094 -12.117 1.00 94.69 80 VAL A O 1
ATOM 646 N N . LYS A 1 81 ? 9.357 2.815 -13.599 1.00 94.31 81 LYS A N 1
ATOM 647 C CA . LYS A 1 81 ? 9.150 1.691 -14.537 1.00 94.31 81 LYS A CA 1
ATOM 648 C C . LYS A 1 81 ? 9.319 0.321 -13.863 1.00 94.31 81 LYS A C 1
ATOM 650 O O . LYS A 1 81 ? 8.568 -0.602 -14.156 1.00 94.31 81 LYS A O 1
ATOM 655 N N . SER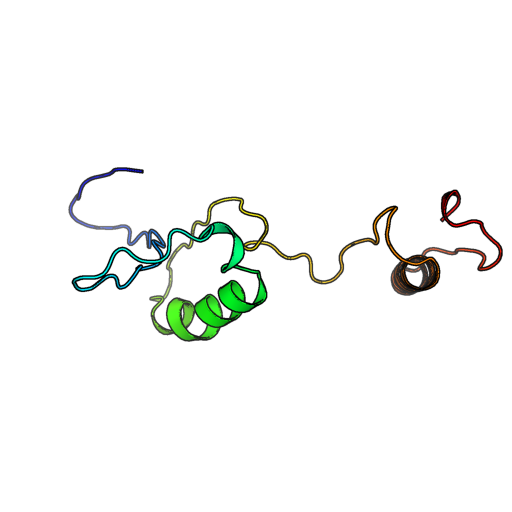 A 1 82 ? 10.289 0.192 -12.962 1.00 94.12 82 SER A N 1
ATOM 656 C CA . SER A 1 82 ? 10.532 -1.043 -12.210 1.00 94.12 82 SER A CA 1
ATOM 657 C C . SER A 1 82 ? 9.358 -1.426 -11.306 1.00 94.12 82 SER A C 1
ATOM 659 O O . SER A 1 82 ? 9.015 -2.602 -11.231 1.00 94.12 82 SER A O 1
ATOM 661 N N . GLU A 1 83 ? 8.715 -0.451 -10.663 1.00 94.00 83 GLU A N 1
ATOM 662 C CA . GLU A 1 83 ? 7.514 -0.644 -9.841 1.00 94.00 83 GLU A CA 1
ATOM 663 C C . GLU A 1 83 ? 6.337 -1.106 -10.706 1.00 94.00 83 GLU A C 1
ATOM 665 O O . GLU A 1 83 ? 5.651 -2.056 -10.339 1.00 94.00 83 GLU A O 1
ATOM 670 N N . MET A 1 84 ? 6.167 -0.508 -11.894 1.00 95.56 84 MET A N 1
ATOM 671 C CA . MET A 1 84 ? 5.150 -0.916 -12.872 1.00 95.56 84 MET A CA 1
ATOM 672 C C . MET A 1 84 ? 5.317 -2.376 -13.301 1.00 95.56 84 MET A C 1
ATOM 674 O O . MET A 1 84 ? 4.382 -3.162 -13.173 1.00 95.56 84 MET A O 1
ATOM 678 N N . ILE A 1 85 ? 6.523 -2.762 -13.726 1.00 94.69 85 ILE A N 1
ATOM 679 C CA . ILE A 1 85 ? 6.834 -4.144 -14.126 1.00 94.69 85 ILE A CA 1
ATOM 680 C C . ILE A 1 85 ? 6.620 -5.111 -12.958 1.00 94.69 85 ILE A C 1
ATOM 682 O O . ILE A 1 85 ? 5.972 -6.141 -13.124 1.00 94.69 85 ILE A O 1
ATOM 686 N N . SER A 1 86 ? 7.120 -4.767 -11.768 1.00 94.31 86 SER A N 1
ATOM 687 C CA . SER A 1 86 ? 6.995 -5.619 -10.580 1.00 94.31 86 SER A CA 1
ATOM 688 C C . SER A 1 86 ? 5.530 -5.838 -10.206 1.00 94.31 86 SER A C 1
ATOM 690 O O . SER A 1 86 ? 5.132 -6.950 -9.868 1.00 94.31 86 SER A O 1
ATOM 692 N N . TRP A 1 87 ? 4.707 -4.789 -10.277 1.00 96.00 87 TRP A N 1
ATOM 693 C CA . TRP A 1 87 ? 3.276 -4.890 -10.016 1.00 96.00 87 TRP A CA 1
ATOM 694 C C . TRP A 1 87 ? 2.577 -5.782 -11.050 1.00 96.00 87 TRP A C 1
ATOM 696 O O . TRP A 1 87 ? 1.860 -6.699 -10.654 1.00 96.00 87 TRP A O 1
ATOM 706 N N . LEU A 1 88 ? 2.841 -5.587 -12.348 1.00 95.25 88 LEU A N 1
ATOM 707 C CA . LEU A 1 88 ? 2.264 -6.398 -13.430 1.00 95.25 88 LEU A CA 1
ATOM 708 C C . LEU A 1 88 ? 2.633 -7.882 -13.293 1.00 95.25 88 LEU A C 1
ATOM 710 O O . LEU A 1 88 ? 1.756 -8.741 -13.342 1.00 95.25 88 LEU A O 1
ATOM 714 N N . GLN A 1 89 ? 3.906 -8.184 -13.027 1.00 94.06 89 GLN A N 1
ATOM 715 C CA . GLN A 1 89 ? 4.389 -9.553 -12.832 1.00 94.06 89 GLN A CA 1
ATOM 716 C C . GLN A 1 89 ? 3.739 -10.237 -11.624 1.00 94.06 89 GLN A C 1
ATOM 718 O O . GLN A 1 89 ? 3.311 -11.385 -11.737 1.00 94.06 89 GLN A O 1
ATOM 723 N N . ARG A 1 90 ? 3.601 -9.534 -10.487 1.00 95.31 90 ARG A N 1
ATOM 724 C CA . ARG A 1 90 ? 2.893 -10.061 -9.302 1.00 95.31 90 ARG A CA 1
ATOM 725 C C . ARG A 1 90 ? 1.428 -10.394 -9.591 1.00 95.31 90 ARG A C 1
ATOM 727 O O . ARG A 1 90 ? 0.893 -11.309 -8.977 1.00 95.31 90 ARG A O 1
ATOM 734 N N . HIS A 1 91 ? 0.803 -9.681 -10.526 1.00 95.25 91 HIS A N 1
ATOM 735 C CA . HIS A 1 91 ? -0.583 -9.899 -10.947 1.00 95.25 91 HIS A CA 1
ATOM 736 C C . HIS A 1 91 ? -0.715 -10.848 -12.150 1.00 95.25 91 HIS A C 1
ATOM 738 O O . HIS A 1 91 ? -1.809 -11.003 -12.689 1.00 95.25 91 HIS A O 1
ATOM 744 N N . GLY A 1 92 ? 0.376 -11.488 -12.589 1.00 94.75 92 GLY A N 1
ATOM 745 C CA . GLY A 1 92 ? 0.361 -12.425 -13.716 1.00 94.75 92 GLY A CA 1
ATOM 746 C C . GLY A 1 92 ? 0.163 -11.763 -15.083 1.00 94.75 92 GLY A C 1
ATOM 747 O O . GLY A 1 92 ? -0.155 -12.447 -16.054 1.00 94.75 92 GLY A O 1
ATOM 748 N N . VAL A 1 93 ? 0.352 -10.444 -15.181 1.00 94.69 93 VAL A N 1
ATOM 749 C CA . VAL A 1 93 ? 0.284 -9.713 -16.447 1.00 94.69 93 VAL A CA 1
ATOM 750 C C . VAL A 1 93 ? 1.659 -9.733 -17.101 1.00 94.69 93 VAL A C 1
ATOM 752 O O . VAL A 1 93 ? 2.635 -9.196 -16.569 1.00 94.69 93 VAL A O 1
ATOM 755 N N . PHE A 1 94 ? 1.741 -10.362 -18.274 1.00 92.31 94 PHE A N 1
ATOM 756 C CA . PHE A 1 94 ? 2.967 -10.365 -19.059 1.00 92.31 94 PHE A CA 1
ATOM 757 C C . PHE A 1 94 ? 3.302 -8.945 -19.523 1.00 92.31 94 PHE A C 1
ATOM 759 O O . PHE A 1 94 ? 2.476 -8.257 -20.120 1.00 92.31 94 PHE A O 1
ATOM 766 N N . CYS A 1 95 ? 4.539 -8.530 -19.280 1.00 89.81 95 CYS A N 1
ATOM 767 C CA . CYS A 1 95 ? 5.100 -7.297 -19.802 1.00 89.81 95 CYS A CA 1
ATOM 768 C C . CYS A 1 95 ? 6.558 -7.538 -20.192 1.00 89.81 95 CYS A C 1
ATOM 770 O O . CYS A 1 95 ? 7.305 -8.201 -19.470 1.00 89.81 95 CYS A O 1
ATOM 772 N N . ASP A 1 96 ? 6.961 -7.007 -21.342 1.00 90.56 96 ASP A N 1
ATOM 773 C CA . ASP A 1 96 ? 8.349 -7.057 -21.784 1.00 90.56 96 ASP A CA 1
ATOM 774 C C . ASP A 1 96 ? 9.134 -5.915 -21.102 1.00 90.56 96 ASP A C 1
ATOM 776 O O . ASP A 1 96 ? 8.772 -4.742 -21.252 1.00 90.56 96 ASP A O 1
ATOM 780 N N . PRO A 1 97 ? 10.223 -6.202 -20.359 1.00 88.31 97 PRO A N 1
ATOM 781 C CA . PRO A 1 97 ? 11.068 -5.177 -19.750 1.00 88.31 97 PRO A CA 1
ATOM 782 C C . PRO A 1 97 ? 11.638 -4.151 -20.739 1.00 88.31 97 PRO A C 1
ATOM 784 O O . PRO A 1 97 ? 12.023 -3.058 -20.315 1.00 88.31 97 PRO A O 1
ATOM 787 N N . ALA A 1 98 ? 11.688 -4.449 -22.040 1.00 91.44 98 ALA A N 1
ATOM 788 C CA . ALA A 1 98 ? 12.085 -3.510 -23.086 1.00 91.44 98 ALA A CA 1
ATOM 789 C C . ALA A 1 98 ? 11.003 -2.459 -23.408 1.00 91.44 98 ALA A C 1
ATOM 791 O O . ALA A 1 98 ? 11.331 -1.393 -23.938 1.00 91.44 98 ALA A O 1
ATOM 792 N N . MET A 1 99 ? 9.738 -2.692 -23.033 1.00 91.00 99 MET A N 1
ATOM 793 C CA . MET A 1 99 ? 8.627 -1.761 -23.271 1.00 91.00 99 MET A CA 1
ATOM 794 C C . MET A 1 99 ? 8.896 -0.392 -22.645 1.00 91.00 99 MET A C 1
ATOM 796 O O . MET A 1 99 ? 9.447 -0.258 -21.545 1.00 91.00 99 MET A O 1
ATOM 800 N N . ARG A 1 100 ? 8.508 0.674 -23.345 1.00 91.25 100 ARG A N 1
ATOM 801 C CA . ARG A 1 100 ? 8.558 2.032 -22.791 1.00 91.25 100 ARG A CA 1
ATOM 802 C C . ARG A 1 100 ? 7.519 2.163 -21.683 1.00 91.25 100 ARG A C 1
ATOM 804 O O . ARG A 1 100 ? 6.493 1.501 -21.711 1.00 91.25 100 ARG A O 1
ATOM 811 N N . LYS A 1 101 ? 7.738 3.089 -20.747 1.00 90.44 101 LYS A N 1
ATOM 812 C CA . LYS A 1 101 ? 6.815 3.325 -19.625 1.00 90.44 101 LYS A CA 1
ATOM 813 C C . LYS A 1 101 ? 5.367 3.586 -20.064 1.00 90.44 101 LYS A C 1
ATOM 815 O O . LYS A 1 101 ? 4.461 3.180 -19.368 1.00 90.44 101 LYS A O 1
ATOM 820 N N . GLY A 1 102 ? 5.155 4.250 -21.203 1.00 89.19 102 GLY A N 1
ATOM 821 C CA . GLY A 1 102 ? 3.808 4.498 -21.735 1.00 89.19 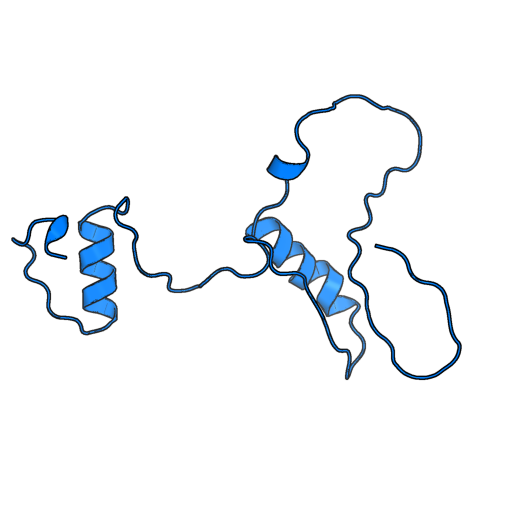102 GLY A CA 1
ATOM 822 C C . GLY A 1 102 ? 3.160 3.306 -22.450 1.00 89.19 102 GLY A C 1
ATOM 823 O O . GLY A 1 102 ? 2.033 3.436 -22.904 1.00 89.19 102 GLY A O 1
ATOM 824 N N . GLN A 1 103 ? 3.882 2.196 -22.619 1.00 89.19 103 GLN A N 1
ATOM 825 C CA . GLN A 1 103 ? 3.359 0.940 -23.166 1.00 89.19 103 GLN A CA 1
ATOM 826 C C . GLN A 1 103 ? 3.034 -0.075 -22.060 1.00 89.19 103 GLN A C 1
ATOM 828 O O . GLN A 1 103 ? 2.352 -1.055 -22.342 1.00 89.19 103 GLN A O 1
ATOM 833 N N . LEU A 1 104 ? 3.561 0.148 -20.850 1.00 84.88 104 LEU A N 1
ATOM 834 C CA . LEU A 1 104 ? 3.238 -0.585 -19.625 1.00 84.88 104 LEU A CA 1
ATOM 835 C C . LEU A 1 104 ? 1.975 0.001 -18.991 1.00 84.88 104 LEU A C 1
ATOM 837 O O . LEU A 1 104 ? 1.197 -0.797 -18.433 1.00 84.88 104 LEU A O 1
#

Organism: Zootermopsis nevadensis (NCBI:txid136037)

Radius of gyration: 21.39 Å; chains: 1; bounding box: 46×43×50 Å

Secondary structure (DSSP, 8-state):
-------SS--EE---------S--------GGGS--HHHHHHHIIIIIGGG--TT-EE-----TTT---TTPPPPTTS-HHHHHHHHHHTT----TTS-TTT-